Protein AF-A0A1F8H3Z1-F1 (afdb_monomer)

InterPro domains:
  IPR043718 Domain of unknown function DUF5659 [PF18903] (11-84)

Sequence (87 aa):
MFMNQEVLNVNDYFRSSDLCLVTVLSLFFPIESIDKQPSGKAFLLFRKNNEGFEDILKKYWARQLSIEPQQFFSQLKIIKARIYSEE

Foldseek 3Di:
DDPPPPPPPVVQKDKDQPLQVVLQLVLPFPFPDWDQDPVLGIITITGPPPPCSVVSVVCVVVVNDDDDPVSSVVSSVVVVCVSPDDD

Nearest PDB structures (foldseek):
  8bwf-assembly10_J  TM=4.816E-01  e=3.115E+00  Homo sapiens
  3dfe-assembly2_C  TM=4.117E-01  e=2.256E+00  Trichormus variabilis ATCC 29413
  3jb9-assembly1_a  TM=4.659E-01  e=4.301E+00  Schizosaccharomyces pombe 972h-
  1hwu-assembly3_E-2  TM=4.587E-01  e=9.951E+00  Herbaspirillum seropedicae
  1x4d-assembly1_A  TM=4.213E-01  e=9.329E+00  Mus musculus

Structure (mmCIF, N/CA/C/O backbone):
data_AF-A0A1F8H3Z1-F1
#
_entry.id   AF-A0A1F8H3Z1-F1
#
loop_
_atom_site.group_PDB
_atom_site.id
_atom_site.type_symbol
_atom_site.label_atom_id
_atom_site.label_alt_id
_atom_site.label_comp_id
_atom_site.label_asym_id
_atom_site.label_entity_id
_atom_site.label_seq_id
_atom_site.pdbx_PDB_ins_code
_atom_site.Cartn_x
_atom_site.Cartn_y
_atom_site.Cartn_z
_atom_site.occupancy
_atom_site.B_iso_or_equiv
_atom_site.auth_seq_id
_atom_site.auth_comp_id
_atom_site.auth_asym_id
_atom_site.auth_atom_id
_atom_site.pdbx_PDB_model_num
ATOM 1 N N . MET A 1 1 ? 36.600 -6.120 -5.077 1.00 33.56 1 MET A N 1
ATOM 2 C CA . MET A 1 1 ? 35.728 -5.679 -3.971 1.00 33.56 1 MET A CA 1
ATOM 3 C C . MET A 1 1 ? 34.370 -6.307 -4.229 1.00 33.56 1 MET A C 1
ATOM 5 O O . MET A 1 1 ? 33.641 -5.824 -5.080 1.00 33.56 1 MET A O 1
ATOM 9 N N . PHE A 1 2 ? 34.116 -7.481 -3.650 1.00 30.98 2 PHE A N 1
ATOM 10 C CA . PHE A 1 2 ? 32.863 -8.199 -3.871 1.00 30.98 2 PHE A CA 1
ATOM 11 C C . PHE A 1 2 ? 31.774 -7.497 -3.060 1.00 30.98 2 PHE A C 1
ATOM 13 O O . PHE A 1 2 ? 31.864 -7.433 -1.836 1.00 30.98 2 PHE A O 1
ATOM 20 N N . MET A 1 3 ? 30.803 -6.898 -3.752 1.00 35.09 3 MET A N 1
ATOM 21 C CA . MET A 1 3 ? 29.569 -6.415 -3.140 1.00 35.09 3 MET A CA 1
ATOM 22 C C . MET A 1 3 ? 28.883 -7.622 -2.508 1.00 35.09 3 MET A C 1
ATOM 24 O O . MET A 1 3 ? 28.427 -8.521 -3.213 1.00 35.09 3 MET A O 1
ATOM 28 N N . ASN A 1 4 ? 28.859 -7.656 -1.177 1.00 36.84 4 ASN A N 1
ATOM 29 C CA . ASN A 1 4 ? 27.997 -8.554 -0.430 1.00 36.84 4 ASN A CA 1
ATOM 30 C C . ASN A 1 4 ? 26.556 -8.195 -0.804 1.00 36.84 4 ASN A C 1
ATOM 32 O O . ASN A 1 4 ? 26.008 -7.219 -0.300 1.00 36.84 4 ASN A O 1
ATOM 36 N N . GLN A 1 5 ? 25.954 -8.957 -1.718 1.00 45.62 5 GLN A N 1
ATOM 37 C CA . GLN A 1 5 ? 24.505 -9.079 -1.741 1.00 45.62 5 GLN A CA 1
ATOM 38 C C . GLN A 1 5 ? 24.132 -9.687 -0.394 1.00 45.62 5 GLN A C 1
ATOM 40 O O . GLN A 1 5 ? 24.348 -10.878 -0.167 1.00 45.62 5 GLN A O 1
ATOM 45 N N . GLU A 1 6 ? 23.639 -8.857 0.525 1.00 46.06 6 GLU A N 1
ATOM 46 C CA . GLU A 1 6 ? 22.913 -9.358 1.681 1.00 46.06 6 GLU A CA 1
ATOM 47 C C . GLU A 1 6 ? 21.836 -10.290 1.135 1.00 46.06 6 GLU A C 1
ATOM 49 O O . GLU A 1 6 ? 20.956 -9.882 0.373 1.00 46.06 6 GLU A O 1
ATOM 54 N N . VAL A 1 7 ? 21.969 -11.577 1.444 1.00 45.97 7 VAL A N 1
ATOM 55 C CA . VAL A 1 7 ? 20.945 -12.569 1.150 1.00 45.97 7 VAL A CA 1
ATOM 56 C C . VAL A 1 7 ? 19.747 -12.164 1.999 1.00 45.97 7 VAL A C 1
ATOM 58 O O . VAL A 1 7 ? 19.676 -12.495 3.180 1.00 45.97 7 VAL A O 1
ATOM 61 N N . LEU A 1 8 ? 18.851 -11.364 1.418 1.00 49.72 8 LEU A N 1
ATOM 62 C CA . LEU A 1 8 ? 17.613 -10.940 2.055 1.00 49.72 8 LEU A CA 1
ATOM 63 C C . LEU A 1 8 ? 16.860 -12.212 2.442 1.00 49.72 8 LEU A C 1
ATOM 65 O O . LEU A 1 8 ? 16.384 -12.954 1.579 1.00 49.72 8 LEU A O 1
ATOM 69 N N . ASN A 1 9 ? 16.783 -12.497 3.739 1.00 55.62 9 ASN A N 1
ATOM 70 C CA . ASN A 1 9 ? 15.976 -13.600 4.220 1.00 55.62 9 ASN A CA 1
ATOM 71 C C . ASN A 1 9 ? 14.516 -13.254 3.918 1.00 55.62 9 ASN A C 1
ATOM 73 O O . ASN A 1 9 ? 13.947 -12.331 4.496 1.00 55.62 9 ASN A O 1
ATOM 77 N N . VAL A 1 10 ? 13.910 -13.980 2.978 1.00 58.97 10 VAL A N 1
ATOM 78 C CA . VAL A 1 10 ? 12.542 -13.725 2.497 1.00 58.97 10 VAL A CA 1
ATOM 79 C C . VAL A 1 10 ? 11.522 -13.753 3.645 1.00 58.97 10 VAL A C 1
ATOM 81 O O . VAL A 1 10 ? 10.465 -13.131 3.545 1.00 58.97 10 VAL A O 1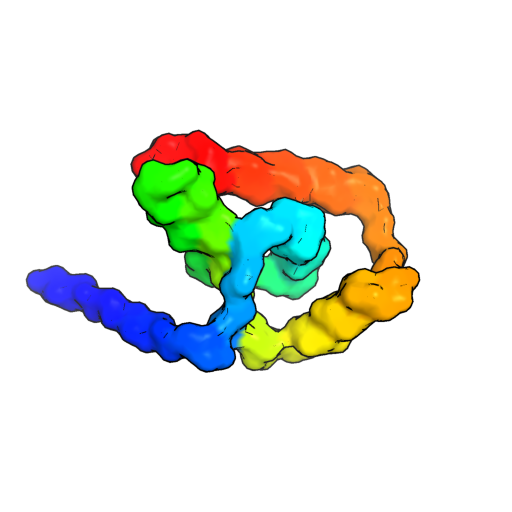
ATOM 84 N N . ASN A 1 11 ? 11.837 -14.410 4.769 1.00 72.69 11 ASN A N 1
ATOM 85 C CA . ASN A 1 11 ? 10.975 -14.388 5.947 1.00 72.69 11 ASN A CA 1
ATOM 86 C C . ASN A 1 11 ? 10.903 -13.015 6.628 1.00 72.69 11 ASN A C 1
ATOM 88 O O . ASN A 1 11 ? 9.824 -12.672 7.113 1.00 72.69 11 ASN A O 1
ATOM 92 N N . ASP A 1 12 ? 11.966 -12.211 6.590 1.00 88.50 12 ASP A N 1
ATOM 93 C CA . ASP A 1 12 ? 12.040 -10.921 7.292 1.00 88.50 12 ASP A CA 1
ATOM 94 C C . ASP A 1 12 ? 11.320 -9.793 6.542 1.00 88.50 12 ASP A C 1
ATOM 96 O O . ASP A 1 12 ? 11.004 -8.746 7.116 1.00 88.50 12 ASP A O 1
ATOM 100 N N . TYR A 1 13 ? 11.013 -10.018 5.263 1.00 91.50 13 TYR A N 1
ATOM 101 C CA . TYR A 1 13 ? 10.400 -9.026 4.393 1.00 91.50 13 TYR A CA 1
ATOM 102 C C . TYR A 1 13 ? 8.988 -9.422 3.979 1.00 91.50 13 TYR A C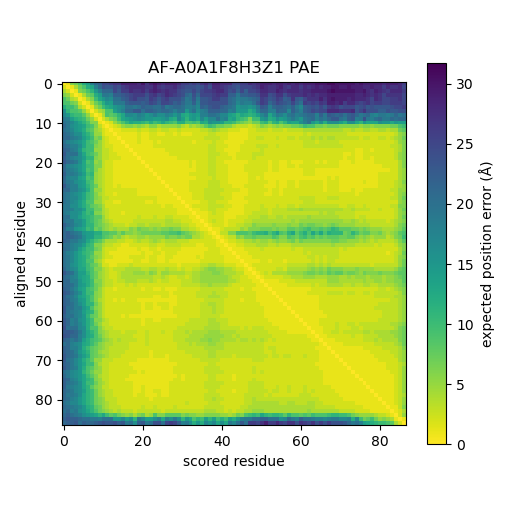 1
ATOM 104 O O . TYR A 1 13 ? 8.680 -10.564 3.632 1.00 91.50 13 TYR A O 1
ATOM 112 N N . PHE A 1 14 ? 8.095 -8.443 4.005 1.00 94.31 14 PHE A N 1
ATOM 113 C CA . PHE A 1 14 ? 6.810 -8.508 3.342 1.00 94.31 14 PHE A CA 1
ATOM 114 C C . PHE A 1 14 ? 6.982 -7.976 1.924 1.00 94.31 14 PHE A C 1
ATOM 116 O O . PHE A 1 14 ? 7.511 -6.884 1.722 1.00 94.31 14 PHE A O 1
ATOM 123 N N . ARG A 1 15 ? 6.527 -8.750 0.942 1.00 94.38 15 ARG A N 1
ATOM 124 C CA . ARG A 1 15 ? 6.637 -8.424 -0.479 1.00 94.38 15 ARG A CA 1
ATOM 125 C C . ARG A 1 15 ? 5.243 -8.354 -1.079 1.00 94.38 15 ARG A C 1
ATOM 127 O O . ARG A 1 15 ? 4.485 -9.315 -0.981 1.00 94.38 15 ARG A O 1
ATOM 134 N N . SER A 1 16 ? 4.916 -7.244 -1.733 1.00 96.00 16 SER A N 1
ATOM 135 C CA . SER A 1 16 ? 3.642 -7.097 -2.441 1.00 96.00 16 SER A CA 1
ATOM 136 C C . SER A 1 16 ? 3.803 -6.327 -3.747 1.00 96.00 16 SER A C 1
ATOM 138 O O . SER A 1 16 ? 4.647 -5.445 -3.872 1.00 96.00 16 SER A O 1
ATOM 140 N N . SER A 1 17 ? 2.977 -6.688 -4.725 1.00 95.12 17 SER A N 1
ATOM 141 C CA . SER A 1 17 ? 2.792 -5.962 -5.986 1.00 95.12 17 SER A CA 1
ATOM 142 C C . SER A 1 17 ? 1.452 -5.224 -6.048 1.00 95.12 17 SER A C 1
ATOM 144 O O . SER A 1 17 ? 1.139 -4.618 -7.069 1.00 95.12 17 SER A O 1
ATOM 146 N N . ASP A 1 18 ? 0.613 -5.337 -5.014 1.00 96.12 18 ASP A N 1
ATOM 147 C CA . ASP A 1 18 ? -0.665 -4.628 -4.962 1.00 96.12 18 ASP A CA 1
ATOM 148 C C . ASP A 1 18 ? -0.406 -3.140 -4.731 1.00 96.12 18 ASP A C 1
ATOM 150 O O . ASP A 1 18 ? 0.058 -2.741 -3.663 1.00 96.12 18 ASP A O 1
ATOM 154 N N . LEU A 1 19 ? -0.696 -2.323 -5.742 1.00 95.50 19 LEU A N 1
ATOM 155 C CA . LEU A 1 19 ? -0.332 -0.912 -5.746 1.00 95.50 19 LEU A CA 1
ATOM 156 C C . LEU A 1 19 ? -1.014 -0.106 -4.626 1.00 95.50 19 LEU A C 1
ATOM 158 O O . LEU A 1 19 ? -0.416 0.826 -4.088 1.00 95.50 19 LEU A O 1
ATOM 162 N N . CYS A 1 20 ? -2.243 -0.455 -4.250 1.00 96.38 20 CYS A N 1
ATOM 163 C CA . CYS A 1 20 ? -2.966 0.241 -3.191 1.00 96.38 20 CYS A CA 1
ATOM 164 C C . CYS A 1 20 ? -2.389 -0.117 -1.820 1.00 96.38 20 CYS A C 1
ATOM 166 O O . CYS A 1 20 ? -2.108 0.779 -1.027 1.00 96.38 20 CYS A O 1
ATOM 168 N N . LEU A 1 21 ? -2.156 -1.404 -1.560 1.00 97.56 21 LEU A N 1
ATOM 169 C CA . LEU A 1 21 ? -1.561 -1.878 -0.316 1.00 97.56 21 LEU A CA 1
ATOM 170 C C . LEU A 1 21 ? -0.147 -1.328 -0.130 1.00 97.56 21 LEU A C 1
ATOM 172 O O . LEU A 1 21 ? 0.159 -0.800 0.934 1.00 97.56 21 LEU A O 1
ATOM 176 N N . VAL A 1 22 ? 0.709 -1.394 -1.154 1.00 97.44 22 VAL A N 1
ATOM 177 C CA . VAL A 1 22 ? 2.072 -0.845 -1.045 1.00 97.44 22 VAL A CA 1
ATOM 178 C C . VAL A 1 22 ? 2.050 0.671 -0.856 1.00 97.44 22 VAL A C 1
ATOM 180 O O . VAL A 1 22 ? 2.882 1.190 -0.118 1.00 97.44 22 VAL A O 1
ATOM 183 N N . THR A 1 23 ? 1.070 1.377 -1.436 1.00 98.12 23 THR A N 1
ATOM 184 C CA . THR A 1 23 ? 0.873 2.810 -1.174 1.00 98.12 23 THR A CA 1
ATOM 185 C C . THR A 1 23 ? 0.555 3.058 0.287 1.00 98.12 23 THR A C 1
ATOM 187 O O . THR A 1 23 ? 1.259 3.841 0.918 1.00 98.12 23 THR A O 1
ATOM 190 N N . VAL A 1 24 ? -0.425 2.346 0.847 1.00 9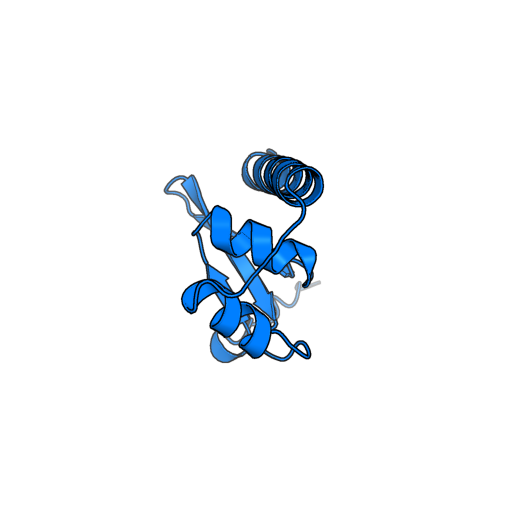8.12 24 VAL A N 1
ATOM 191 C CA . VAL A 1 24 ? -0.765 2.445 2.271 1.00 98.12 24 VAL A CA 1
ATOM 192 C C . VAL A 1 24 ? 0.442 2.135 3.150 1.00 98.12 24 VAL A C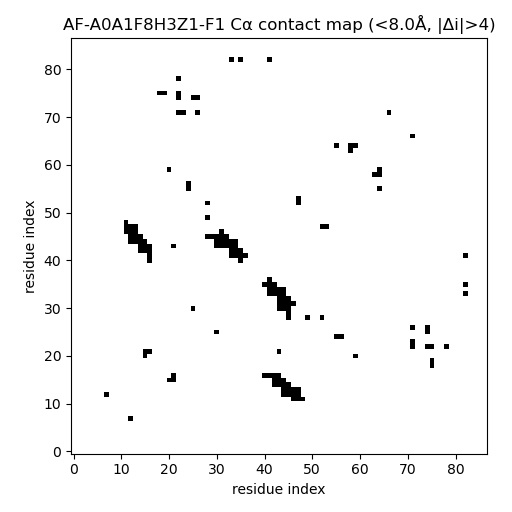 1
ATOM 194 O O . VAL A 1 24 ? 0.789 2.952 3.994 1.00 98.12 24 VAL A O 1
ATOM 197 N N . LEU A 1 25 ? 1.109 0.997 2.943 1.00 97.88 25 LEU A N 1
ATOM 198 C CA . LEU A 1 25 ? 2.255 0.595 3.762 1.00 97.88 25 LEU A CA 1
ATOM 199 C C . LEU A 1 25 ? 3.385 1.625 3.698 1.00 97.88 25 LEU A C 1
ATOM 201 O O . LEU A 1 25 ? 3.973 1.942 4.725 1.00 97.88 25 LEU A O 1
ATOM 205 N N . SER A 1 26 ? 3.632 2.216 2.527 1.00 97.50 26 SER A N 1
ATOM 206 C CA . SER A 1 26 ? 4.680 3.226 2.354 1.00 97.50 26 SER A CA 1
ATOM 207 C C . SER A 1 26 ? 4.414 4.569 3.045 1.00 97.50 26 SER A C 1
ATOM 209 O O . SER A 1 26 ? 5.323 5.390 3.128 1.00 97.50 26 SER A O 1
ATOM 211 N N . LEU A 1 27 ? 3.189 4.808 3.531 1.00 97.50 27 LEU A N 1
ATOM 212 C CA . LEU A 1 27 ? 2.884 5.965 4.381 1.00 97.50 27 LEU A CA 1
ATOM 213 C C . LEU A 1 27 ? 3.402 5.789 5.812 1.00 97.50 27 LEU A C 1
ATOM 215 O O . LEU A 1 27 ? 3.599 6.783 6.504 1.00 97.50 27 LEU A O 1
ATOM 219 N N . PHE A 1 28 ? 3.591 4.544 6.253 1.00 96.69 28 PHE A N 1
ATOM 220 C CA . PHE A 1 28 ? 3.965 4.203 7.629 1.00 96.69 28 PHE A CA 1
ATOM 221 C C . PHE A 1 28 ? 5.362 3.591 7.723 1.00 96.69 28 PHE A C 1
ATOM 223 O O . PHE A 1 28 ? 6.032 3.741 8.740 1.00 96.69 28 PHE A O 1
ATOM 230 N N . PHE A 1 29 ? 5.809 2.911 6.667 1.00 97.00 29 PHE A N 1
ATOM 231 C CA . PHE A 1 29 ? 7.045 2.141 6.657 1.00 97.00 29 PHE A CA 1
ATOM 232 C C . PHE A 1 29 ? 7.878 2.474 5.419 1.00 97.00 29 PHE A C 1
ATOM 234 O O . PHE A 1 29 ? 7.325 2.620 4.325 1.00 97.00 29 PHE A O 1
ATOM 241 N N . PRO A 1 30 ? 9.211 2.560 5.547 1.00 95.00 30 PRO A N 1
ATOM 242 C CA . PRO A 1 30 ? 10.073 2.753 4.393 1.00 95.00 30 PRO A CA 1
ATOM 243 C C . PRO A 1 30 ? 9.989 1.551 3.442 1.00 95.00 30 PRO A C 1
ATOM 245 O O . PRO A 1 30 ? 9.859 0.400 3.861 1.00 95.00 30 PRO A O 1
ATOM 248 N N . ILE A 1 31 ? 10.081 1.838 2.144 1.00 95.00 31 ILE A N 1
ATOM 249 C CA . ILE A 1 31 ? 10.289 0.816 1.115 1.00 95.00 31 ILE A CA 1
ATOM 250 C C . ILE A 1 31 ? 11.776 0.470 1.135 1.00 95.00 31 ILE A C 1
ATOM 252 O O . ILE A 1 31 ? 12.607 1.341 0.886 1.00 95.00 31 ILE A O 1
ATOM 256 N N . GLU A 1 32 ? 12.097 -0.787 1.413 1.00 94.38 32 GLU A N 1
ATOM 257 C CA . GLU A 1 32 ? 13.478 -1.267 1.535 1.00 94.38 32 GLU A CA 1
ATOM 258 C C . GLU A 1 32 ? 14.086 -1.574 0.167 1.00 94.38 32 GLU A C 1
ATOM 260 O O . GLU A 1 32 ? 15.262 -1.329 -0.074 1.00 94.38 32 GLU A O 1
ATOM 265 N N . SER A 1 33 ? 13.279 -2.121 -0.744 1.00 92.00 33 SER A N 1
ATOM 266 C CA . SER A 1 33 ? 13.716 -2.460 -2.095 1.00 92.00 33 SER A CA 1
ATOM 267 C C . SER A 1 33 ? 12.534 -2.544 -3.058 1.00 92.00 33 SER A C 1
ATOM 269 O O . SER A 1 33 ? 11.391 -2.783 -2.650 1.00 92.00 33 SER A O 1
ATOM 271 N N . ILE A 1 34 ? 12.821 -2.352 -4.346 1.00 92.81 34 ILE A N 1
ATOM 272 C CA . ILE A 1 34 ? 11.891 -2.570 -5.452 1.00 92.81 34 ILE A CA 1
ATOM 273 C C . ILE A 1 34 ? 12.486 -3.660 -6.340 1.00 92.81 34 ILE A C 1
ATOM 275 O O . ILE A 1 34 ? 13.471 -3.447 -7.037 1.00 92.81 34 ILE A O 1
ATOM 279 N N . ASP A 1 35 ? 11.859 -4.828 -6.324 1.00 91.69 35 ASP A N 1
ATOM 280 C CA . ASP A 1 35 ? 12.223 -5.970 -7.152 1.00 91.69 35 ASP A CA 1
ATOM 281 C C . ASP A 1 35 ? 11.428 -5.920 -8.465 1.00 91.69 35 ASP A C 1
ATOM 283 O O . ASP A 1 35 ? 10.240 -6.272 -8.512 1.00 91.69 35 ASP A O 1
ATOM 287 N N . LYS A 1 36 ? 12.071 -5.403 -9.521 1.00 90.44 36 LYS A N 1
ATOM 288 C CA . LYS A 1 36 ? 11.515 -5.318 -10.877 1.00 90.44 36 LYS A CA 1
ATOM 289 C C . LYS A 1 36 ? 11.770 -6.630 -11.615 1.00 90.44 36 LYS A C 1
ATOM 291 O O . LYS A 1 36 ? 12.910 -7.008 -11.867 1.00 90.44 36 LYS A O 1
ATOM 296 N N . GLN A 1 37 ? 10.700 -7.308 -12.009 1.00 88.50 37 GLN A N 1
ATOM 297 C CA . GLN A 1 37 ? 10.788 -8.526 -12.803 1.00 88.50 37 GLN A CA 1
ATOM 298 C C . GLN A 1 37 ? 10.844 -8.217 -14.306 1.00 88.50 37 GLN A C 1
ATOM 300 O O . GLN A 1 37 ? 10.228 -7.244 -14.749 1.00 88.50 37 GLN A O 1
ATOM 305 N N . PRO A 1 38 ? 11.462 -9.094 -15.124 1.00 82.69 38 PRO A N 1
ATOM 306 C CA . PRO A 1 38 ? 11.492 -8.948 -16.585 1.00 82.69 38 PRO A CA 1
ATOM 307 C C . PRO A 1 38 ? 10.105 -8.868 -17.240 1.00 82.69 38 PRO A C 1
ATOM 309 O O . PRO A 1 38 ? 9.960 -8.328 -18.329 1.00 82.69 38 PRO A O 1
ATOM 312 N N . SER A 1 39 ? 9.069 -9.380 -16.567 1.00 84.50 39 SER A N 1
ATOM 313 C CA . SER A 1 39 ? 7.666 -9.294 -16.992 1.00 84.50 39 SER A CA 1
ATOM 314 C C . SER A 1 39 ? 7.053 -7.891 -16.857 1.00 84.50 39 SER A C 1
ATOM 316 O O . SER A 1 39 ? 5.874 -7.714 -17.156 1.00 84.50 39 SER A O 1
ATOM 318 N N . GLY A 1 40 ? 7.808 -6.908 -16.355 1.00 81.88 40 GLY A N 1
ATOM 319 C CA . GLY A 1 40 ? 7.327 -5.561 -16.040 1.00 81.88 40 GLY A CA 1
ATOM 320 C C . GLY A 1 40 ? 6.624 -5.457 -14.683 1.00 81.88 40 GLY A C 1
ATOM 321 O O . GLY A 1 40 ? 6.219 -4.370 -14.273 1.00 81.88 40 GLY A O 1
ATOM 322 N N . LYS A 1 41 ? 6.481 -6.568 -13.949 1.00 88.00 41 LYS A N 1
ATOM 323 C CA . LYS A 1 41 ? 5.902 -6.564 -12.604 1.00 88.00 41 LYS A CA 1
ATOM 324 C C . LYS A 1 41 ? 6.938 -6.093 -11.585 1.00 88.00 41 LYS A C 1
ATOM 326 O O . LYS A 1 41 ? 8.016 -6.669 -11.499 1.00 88.00 41 LYS A O 1
ATOM 331 N N . ALA A 1 42 ? 6.586 -5.106 -10.769 1.00 92.88 42 ALA A N 1
ATOM 332 C CA . ALA A 1 42 ? 7.409 -4.661 -9.650 1.00 92.88 42 ALA A CA 1
ATOM 333 C C . ALA A 1 42 ? 6.816 -5.129 -8.318 1.00 92.88 42 ALA A C 1
ATOM 335 O O . ALA A 1 42 ? 5.602 -5.073 -8.104 1.00 92.88 42 ALA A O 1
ATOM 336 N N . PHE A 1 43 ? 7.683 -5.575 -7.418 1.00 94.69 43 PHE A N 1
ATOM 337 C CA . PHE A 1 43 ? 7.330 -5.916 -6.051 1.00 94.69 43 PHE A CA 1
ATOM 338 C C . PHE A 1 43 ? 8.071 -5.003 -5.087 1.00 94.69 43 PHE A C 1
ATOM 340 O O . PHE A 1 43 ? 9.281 -4.832 -5.193 1.00 94.69 43 PHE A O 1
ATOM 347 N N . LEU A 1 44 ? 7.344 -4.432 -4.134 1.00 95.06 44 LEU A N 1
ATOM 348 C CA . LEU A 1 44 ? 7.915 -3.579 -3.103 1.00 95.06 44 LEU A CA 1
ATOM 349 C C . LEU A 1 44 ? 8.111 -4.402 -1.835 1.00 95.06 44 LEU A C 1
ATOM 351 O O . LEU A 1 44 ? 7.220 -5.163 -1.439 1.00 95.06 44 LEU A O 1
ATOM 355 N N . LEU A 1 45 ? 9.292 -4.260 -1.239 1.00 95.31 45 LEU A N 1
ATOM 356 C CA . LEU A 1 45 ? 9.701 -4.973 -0.039 1.00 95.31 45 LEU A CA 1
ATOM 357 C C . LEU A 1 45 ? 9.659 -4.033 1.169 1.00 95.31 45 LEU A C 1
ATOM 359 O O . LEU A 1 45 ? 10.167 -2.913 1.116 1.00 95.31 45 LEU A O 1
ATOM 363 N N . PHE A 1 46 ? 9.082 -4.524 2.262 1.00 95.94 46 PHE A N 1
ATOM 364 C CA . PHE A 1 46 ? 8.978 -3.845 3.553 1.00 95.94 46 PHE A CA 1
ATOM 365 C C . PHE A 1 46 ? 9.493 -4.776 4.652 1.00 95.94 46 PHE A C 1
ATOM 367 O O . PHE A 1 46 ? 9.239 -5.978 4.597 1.00 95.94 46 PHE A O 1
ATOM 374 N N . ARG A 1 47 ? 10.181 -4.249 5.666 1.00 93.88 47 ARG A N 1
ATOM 375 C CA . ARG A 1 47 ? 10.588 -5.033 6.844 1.00 93.88 47 ARG A CA 1
ATOM 376 C C . ARG A 1 47 ? 9.375 -5.400 7.704 1.00 93.88 47 ARG A C 1
ATOM 378 O O . ARG A 1 47 ? 8.669 -4.508 8.170 1.00 93.88 47 ARG A O 1
ATOM 385 N N . LYS A 1 48 ? 9.152 -6.698 7.952 1.00 89.75 48 LYS A N 1
ATOM 386 C CA . LYS A 1 48 ? 8.049 -7.185 8.810 1.00 89.75 48 LYS A CA 1
ATOM 387 C C . LYS A 1 48 ? 8.253 -6.868 10.285 1.00 89.75 48 LYS A C 1
ATOM 389 O O . LYS A 1 48 ? 7.283 -6.739 11.019 1.00 89.75 48 LYS A O 1
ATOM 394 N N . ASN A 1 49 ? 9.508 -6.774 10.720 1.00 90.75 49 ASN A N 1
ATOM 395 C CA . ASN A 1 49 ? 9.862 -6.513 12.113 1.00 90.75 49 ASN A CA 1
ATOM 396 C C . ASN A 1 49 ? 9.729 -5.034 12.515 1.00 90.75 49 ASN A C 1
ATOM 398 O O . ASN A 1 49 ? 9.994 -4.708 13.670 1.00 90.75 49 ASN A O 1
ATOM 402 N N . ASN A 1 50 ? 9.312 -4.150 11.600 1.00 91.88 50 ASN A N 1
ATOM 403 C CA . ASN A 1 50 ? 8.971 -2.777 11.951 1.00 91.88 50 ASN A CA 1
ATOM 404 C C . ASN A 1 50 ? 7.776 -2.761 12.913 1.00 91.88 50 ASN A C 1
ATOM 406 O O . ASN A 1 50 ? 6.755 -3.413 12.680 1.00 91.88 50 ASN A O 1
ATOM 410 N N . GLU A 1 51 ? 7.901 -1.989 13.991 1.00 93.88 51 GLU A N 1
ATOM 411 C CA . GLU A 1 51 ? 6.845 -1.840 14.988 1.00 93.88 51 GLU A CA 1
ATOM 412 C C . GLU A 1 51 ? 5.541 -1.357 14.329 1.00 93.88 51 GLU A C 1
ATOM 414 O O . GLU A 1 51 ? 5.534 -0.423 13.529 1.00 93.88 51 GLU A O 1
ATOM 419 N N . GLY A 1 52 ? 4.428 -2.030 14.630 1.00 94.38 52 GLY A N 1
ATOM 420 C CA . GLY A 1 52 ? 3.112 -1.704 14.075 1.00 94.38 52 GLY A CA 1
ATOM 421 C C . GLY A 1 52 ? 2.848 -2.195 12.644 1.00 94.38 52 GLY A C 1
ATOM 422 O O . GLY A 1 52 ? 1.735 -2.001 12.153 1.00 94.38 52 GLY A O 1
ATOM 423 N N . PHE A 1 53 ? 3.800 -2.864 11.975 1.00 95.50 53 PHE A N 1
ATOM 424 C CA . PHE A 1 53 ? 3.614 -3.378 10.608 1.00 95.50 53 PHE A CA 1
ATOM 425 C C . PHE A 1 53 ? 2.399 -4.307 10.483 1.00 95.50 53 PHE A C 1
ATOM 427 O O . PHE A 1 53 ? 1.489 -4.064 9.685 1.00 95.50 53 PHE A O 1
ATOM 434 N N . GLU A 1 54 ? 2.356 -5.343 11.321 1.00 94.81 54 GLU A N 1
ATOM 435 C CA . GLU A 1 54 ? 1.269 -6.326 11.344 1.00 94.81 54 GLU A CA 1
ATOM 436 C C . GLU A 1 54 ? -0.088 -5.687 11.671 1.00 94.81 54 GLU A C 1
ATOM 438 O O . GLU A 1 54 ? -1.116 -6.085 11.123 1.00 94.81 54 GLU A O 1
ATOM 443 N N . ASP A 1 55 ? -0.111 -4.659 12.517 1.00 96.75 55 ASP A N 1
ATOM 444 C CA . ASP A 1 55 ? -1.349 -3.982 12.900 1.00 96.75 55 ASP A CA 1
ATOM 445 C C . ASP A 1 55 ? -1.921 -3.144 11.756 1.00 96.75 55 ASP A C 1
ATOM 447 O O . ASP A 1 55 ? -3.131 -3.171 11.516 1.00 96.75 55 ASP A O 1
ATOM 451 N N . ILE A 1 56 ? -1.069 -2.433 11.010 1.00 97.56 56 ILE A N 1
ATOM 452 C CA . ILE A 1 56 ? -1.494 -1.711 9.804 1.00 97.56 56 ILE A CA 1
ATOM 453 C C . ILE A 1 56 ? -1.999 -2.694 8.748 1.00 97.56 56 ILE A C 1
ATOM 455 O O . ILE A 1 56 ? -3.066 -2.469 8.169 1.00 97.56 56 ILE A O 1
ATOM 459 N N . LEU A 1 57 ? -1.286 -3.803 8.534 1.00 96.00 57 LEU A N 1
ATOM 460 C CA . LEU A 1 57 ? -1.688 -4.828 7.573 1.00 96.00 57 LEU A CA 1
ATOM 461 C C . LEU A 1 57 ? -3.055 -5.429 7.939 1.00 96.00 57 LEU A C 1
ATOM 463 O O . LEU A 1 57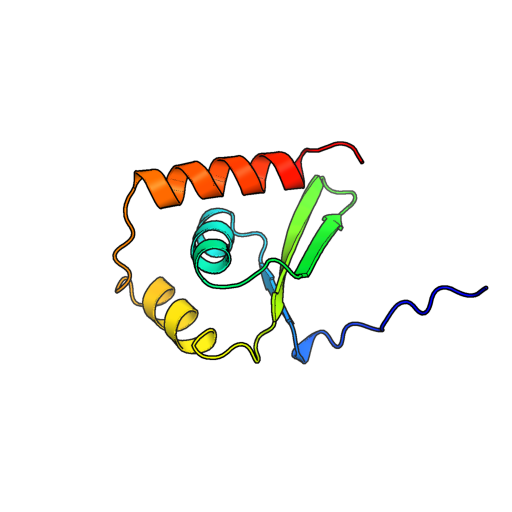 ? -3.945 -5.504 7.090 1.00 96.00 57 LEU A O 1
ATOM 467 N N . LYS A 1 58 ? -3.269 -5.784 9.211 1.00 97.06 58 LYS A N 1
ATOM 468 C CA . LYS A 1 58 ? -4.564 -6.275 9.710 1.00 97.06 58 LYS A CA 1
ATOM 469 C C . LYS A 1 58 ? -5.677 -5.247 9.523 1.00 97.06 58 LYS A C 1
ATOM 471 O O . LYS A 1 58 ? -6.733 -5.594 8.997 1.00 97.06 58 LYS A O 1
ATOM 476 N N . LYS A 1 59 ? -5.454 -3.983 9.902 1.00 98.00 59 LYS A N 1
ATOM 477 C CA . LYS A 1 59 ? -6.450 -2.908 9.744 1.00 98.00 59 LYS A CA 1
ATOM 478 C C . LYS A 1 59 ? -6.807 -2.660 8.280 1.00 98.00 59 LYS A C 1
ATOM 480 O O . LYS A 1 59 ? -7.974 -2.395 7.992 1.00 98.00 59 LYS A O 1
ATOM 485 N N . TYR A 1 60 ? -5.843 -2.768 7.361 1.00 97.12 60 TYR A N 1
ATOM 486 C CA . TYR A 1 60 ? -6.091 -2.657 5.922 1.00 97.12 60 TYR A CA 1
ATOM 487 C C . TYR A 1 60 ? -7.101 -3.712 5.460 1.00 97.12 60 TYR A C 1
ATOM 489 O O . TYR A 1 60 ? -8.150 -3.370 4.912 1.00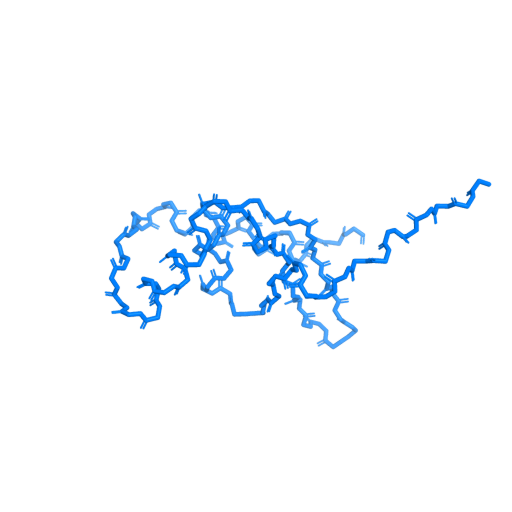 97.12 60 TYR A O 1
ATOM 497 N N . TRP A 1 61 ? -6.838 -4.987 5.759 1.00 96.25 61 TRP A N 1
ATOM 498 C CA . TRP A 1 61 ? -7.717 -6.091 5.362 1.00 96.25 61 TRP A CA 1
ATOM 499 C C . TRP A 1 61 ? -9.064 -6.081 6.090 1.00 96.25 61 TRP A C 1
ATOM 501 O O . TRP A 1 61 ? -10.086 -6.429 5.501 1.00 96.25 61 TRP A O 1
ATOM 511 N N . ALA A 1 62 ? -9.089 -5.611 7.337 1.00 97.94 62 ALA A N 1
ATOM 512 C CA . ALA A 1 62 ? -10.310 -5.435 8.117 1.00 97.94 62 ALA A CA 1
ATOM 513 C C . ALA A 1 62 ? -11.140 -4.202 7.708 1.00 97.94 62 ALA A C 1
ATOM 515 O O . ALA A 1 62 ? -12.214 -3.994 8.269 1.00 97.94 62 ALA A O 1
ATOM 516 N N . ARG A 1 63 ? -10.677 -3.387 6.744 1.00 97.06 63 ARG A N 1
ATOM 517 C CA . ARG A 1 63 ? -11.319 -2.126 6.312 1.00 97.06 63 ARG A CA 1
ATOM 518 C C . ARG A 1 63 ? -11.463 -1.095 7.441 1.00 97.06 63 ARG A C 1
ATOM 520 O O . ARG A 1 63 ? -12.450 -0.372 7.512 1.00 97.06 63 ARG A O 1
ATOM 527 N N . GLN A 1 64 ? -10.471 -1.032 8.325 1.00 98.06 64 GLN A N 1
ATOM 528 C CA . GLN A 1 64 ? -10.452 -0.165 9.512 1.00 98.06 64 GLN A CA 1
ATOM 529 C C . GLN A 1 64 ? -9.467 1.008 9.398 1.00 98.06 64 GLN A C 1
ATOM 531 O O . GLN A 1 64 ? -9.259 1.738 10.365 1.00 98.06 64 GLN A O 1
ATOM 536 N N . LEU A 1 65 ? -8.831 1.193 8.239 1.00 96.50 65 LEU A N 1
ATOM 537 C CA . LEU A 1 65 ? -7.947 2.331 8.000 1.00 96.50 65 LEU A CA 1
ATOM 538 C C . LEU A 1 65 ? -8.735 3.544 7.503 1.00 96.50 65 LEU A C 1
ATOM 540 O O . LEU A 1 65 ? -9.536 3.437 6.578 1.00 96.50 65 LEU A O 1
ATOM 544 N N . SER A 1 66 ? -8.433 4.702 8.085 1.00 96.75 66 SER A N 1
ATOM 545 C CA . SER A 1 66 ? -8.813 6.014 7.567 1.00 96.75 66 SER A CA 1
ATOM 546 C C . SER A 1 66 ? -7.534 6.754 7.197 1.00 96.75 66 SER A C 1
ATOM 548 O O . SER A 1 66 ? -6.637 6.889 8.029 1.00 96.75 66 SER A O 1
ATOM 550 N N . ILE A 1 67 ? -7.418 7.159 5.935 1.00 96.75 67 ILE A N 1
ATOM 551 C CA . ILE A 1 67 ? -6.230 7.811 5.378 1.00 96.75 67 ILE A CA 1
ATOM 552 C C . ILE A 1 67 ? -6.697 9.064 4.653 1.00 96.75 67 ILE A C 1
ATOM 554 O O . ILE A 1 67 ? -7.691 9.032 3.927 1.00 96.75 67 ILE A O 1
ATOM 558 N N . GLU A 1 68 ? -5.975 10.163 4.850 1.00 98.12 68 GLU A N 1
ATOM 559 C CA . GLU A 1 68 ? -6.262 11.410 4.157 1.00 98.12 68 GLU A CA 1
ATOM 560 C C . GLU A 1 68 ? -6.031 11.230 2.635 1.00 98.12 68 GLU A C 1
ATOM 562 O O . GLU A 1 68 ? -4.973 10.735 2.221 1.00 98.12 68 GLU A O 1
ATOM 567 N N . PRO A 1 69 ? -7.017 11.569 1.780 1.00 98.06 69 PRO A N 1
ATOM 568 C CA . PRO A 1 69 ? -6.929 11.305 0.347 1.00 98.06 69 PRO A CA 1
ATOM 569 C C . PRO A 1 69 ? -5.716 11.933 -0.349 1.00 98.06 69 PRO A C 1
ATOM 571 O O . PRO A 1 69 ? -5.081 11.269 -1.173 1.00 98.06 69 PRO A O 1
ATOM 574 N N . GLN A 1 70 ? -5.372 13.189 -0.056 1.00 98.44 70 GLN A N 1
ATOM 575 C CA . GLN A 1 70 ? -4.247 13.866 -0.704 1.00 98.44 70 GLN A CA 1
ATOM 576 C C . GLN A 1 70 ? -2.918 13.183 -0.372 1.00 98.44 70 GLN A C 1
ATOM 578 O O . GLN A 1 70 ? -2.096 12.995 -1.272 1.00 98.44 70 GLN A O 1
ATOM 583 N N . GLN A 1 71 ? -2.722 12.744 0.869 1.00 98.19 71 GLN A N 1
ATOM 584 C CA . GLN A 1 71 ? -1.564 11.986 1.320 1.00 98.19 71 GLN A CA 1
ATOM 585 C C . GLN A 1 71 ? -1.469 10.652 0.573 1.00 98.19 71 GLN A C 1
ATOM 587 O O . GLN A 1 71 ? -0.414 10.333 0.019 1.00 98.19 71 GLN A O 1
ATOM 592 N N . PHE A 1 72 ? -2.577 9.909 0.472 1.00 98.50 72 PHE A N 1
ATOM 593 C CA . PHE A 1 72 ? -2.615 8.656 -0.284 1.00 98.50 72 PHE A CA 1
ATOM 594 C C . PHE A 1 72 ? -2.233 8.867 -1.757 1.00 98.50 72 PHE A C 1
ATOM 596 O O . PHE A 1 72 ? -1.339 8.197 -2.277 1.00 98.50 72 PHE A O 1
ATOM 603 N N . PHE A 1 73 ? -2.872 9.820 -2.441 1.00 98.44 73 PHE A N 1
ATOM 604 C CA . PHE A 1 73 ? -2.623 10.050 -3.865 1.00 98.44 73 PHE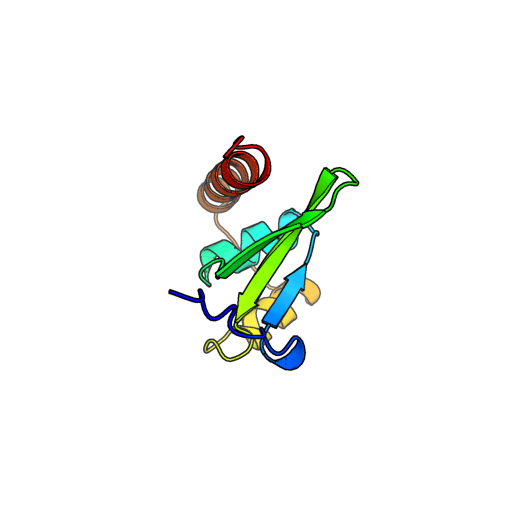 A CA 1
ATOM 605 C C . PHE A 1 73 ? -1.247 10.660 -4.147 1.00 98.44 73 PHE A C 1
ATOM 607 O O . PHE A 1 73 ? -0.663 10.379 -5.196 1.00 98.44 73 PHE A O 1
ATOM 614 N N . SER A 1 74 ? -0.706 11.464 -3.232 1.00 98.44 74 SER A N 1
ATOM 615 C CA . SER A 1 74 ? 0.660 11.987 -3.342 1.00 98.44 74 SER A CA 1
ATOM 616 C C . SER A 1 74 ? 1.676 10.854 -3.243 1.00 98.44 74 SER A C 1
ATOM 618 O O . SER A 1 74 ? 2.545 10.728 -4.107 1.00 98.44 74 SER A O 1
ATOM 620 N N . GLN A 1 75 ? 1.505 9.958 -2.271 1.00 98.06 75 GLN A N 1
ATOM 621 C CA . GLN A 1 75 ? 2.375 8.800 -2.110 1.00 98.06 75 GLN A CA 1
ATOM 622 C C . GLN A 1 75 ? 2.274 7.821 -3.286 1.00 98.06 75 GLN A C 1
ATOM 624 O O . GLN A 1 75 ? 3.289 7.323 -3.774 1.00 98.06 75 GLN A O 1
ATOM 629 N N . LEU A 1 76 ? 1.066 7.607 -3.812 1.00 98.06 76 LEU A N 1
ATOM 630 C CA . LEU A 1 76 ? 0.843 6.779 -4.997 1.00 98.06 76 LEU A CA 1
ATOM 631 C C . LEU A 1 76 ? 1.641 7.286 -6.208 1.00 98.06 76 LEU A C 1
ATOM 633 O O . LEU A 1 76 ? 2.221 6.488 -6.947 1.00 98.06 76 LEU A O 1
ATOM 637 N N . LYS A 1 77 ? 1.682 8.609 -6.424 1.00 97.56 77 LYS A N 1
ATOM 638 C CA . LYS A 1 77 ? 2.473 9.222 -7.504 1.00 97.56 77 LYS A CA 1
ATOM 639 C C . LYS A 1 77 ? 3.967 8.966 -7.312 1.00 97.56 77 LYS A C 1
ATOM 641 O O . LYS A 1 77 ? 4.633 8.590 -8.273 1.00 97.56 77 LYS A O 1
ATOM 646 N N . ILE A 1 78 ? 4.466 9.108 -6.083 1.00 96.31 78 ILE A N 1
ATOM 647 C CA . ILE A 1 78 ? 5.872 8.849 -5.742 1.00 96.31 78 ILE A CA 1
ATOM 648 C C . ILE A 1 78 ? 6.233 7.384 -6.011 1.00 96.31 78 ILE A C 1
ATOM 650 O O . ILE A 1 78 ? 7.241 7.114 -6.662 1.00 96.31 78 ILE A O 1
ATOM 654 N N . ILE A 1 79 ? 5.402 6.430 -5.577 1.00 95.44 79 ILE A N 1
ATOM 655 C CA . ILE A 1 79 ? 5.649 5.001 -5.823 1.00 95.44 79 ILE A CA 1
ATOM 656 C C . ILE A 1 79 ? 5.665 4.691 -7.314 1.00 95.44 79 ILE A C 1
ATOM 658 O O . ILE A 1 79 ? 6.580 4.018 -7.784 1.00 95.44 79 ILE A O 1
ATOM 662 N N . LYS A 1 80 ? 4.685 5.193 -8.073 1.00 94.25 80 LYS A N 1
ATOM 663 C CA . LYS A 1 80 ? 4.660 4.998 -9.527 1.00 94.25 80 LYS A CA 1
ATOM 664 C C . LYS A 1 80 ? 5.927 5.550 -1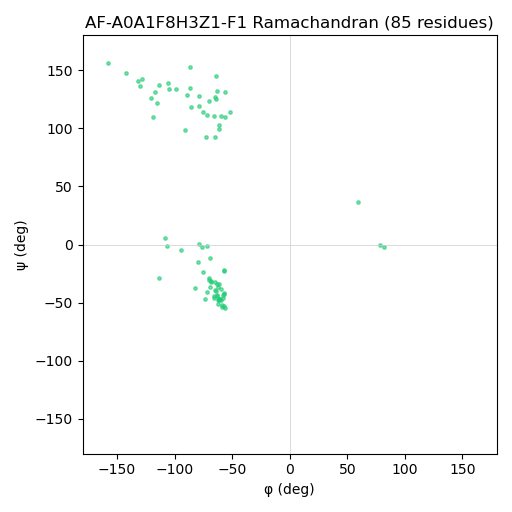0.174 1.00 94.25 80 LYS A C 1
ATOM 666 O O . LYS A 1 80 ? 6.538 4.842 -10.965 1.00 94.25 80 LYS A O 1
ATOM 671 N N . ALA A 1 81 ? 6.350 6.758 -9.803 1.00 94.31 81 ALA A N 1
ATOM 672 C CA . ALA A 1 81 ? 7.582 7.344 -10.320 1.00 94.31 81 ALA A CA 1
ATOM 673 C C . ALA A 1 81 ? 8.802 6.448 -10.047 1.00 94.31 81 ALA A C 1
ATOM 675 O O . ALA A 1 81 ? 9.590 6.237 -10.955 1.00 94.31 81 ALA A O 1
ATOM 676 N N . ARG A 1 82 ? 8.919 5.843 -8.856 1.00 91.88 82 ARG A N 1
ATOM 677 C CA . ARG A 1 82 ? 10.017 4.910 -8.531 1.00 91.88 82 ARG A CA 1
ATOM 678 C C . ARG A 1 82 ? 9.947 3.579 -9.290 1.00 91.88 82 ARG A C 1
ATOM 680 O O . ARG A 1 82 ? 10.974 3.017 -9.653 1.00 91.88 82 ARG A O 1
ATOM 687 N N . ILE A 1 83 ? 8.746 3.047 -9.524 1.00 91.62 83 ILE A N 1
ATOM 688 C CA . ILE A 1 83 ? 8.570 1.803 -10.292 1.00 91.62 83 ILE A CA 1
ATOM 689 C C . ILE A 1 83 ? 8.988 2.014 -11.751 1.00 91.62 83 ILE A C 1
ATOM 691 O O . ILE A 1 83 ? 9.689 1.174 -12.315 1.00 91.62 83 ILE A O 1
ATOM 695 N N . TYR A 1 84 ? 8.567 3.131 -12.345 1.00 88.56 84 TYR A N 1
ATOM 696 C CA . TYR A 1 84 ? 8.774 3.420 -13.763 1.00 88.56 84 TYR A CA 1
ATOM 697 C C . TYR A 1 84 ? 10.016 4.259 -14.058 1.00 88.56 84 TYR A C 1
ATOM 699 O O . TYR A 1 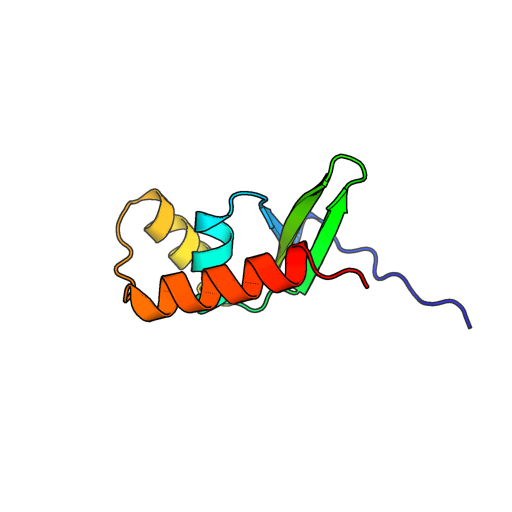84 ? 10.308 4.458 -15.231 1.00 88.56 84 TYR A O 1
ATOM 707 N N . SER A 1 85 ? 10.749 4.749 -13.050 1.00 85.81 85 SER A N 1
ATOM 708 C CA . SER A 1 85 ? 12.017 5.417 -13.328 1.00 85.81 85 SER A CA 1
ATOM 709 C C . SER A 1 85 ? 12.977 4.405 -13.938 1.00 85.81 85 SER A C 1
ATOM 711 O O . SER A 1 85 ? 13.208 3.322 -13.387 1.00 85.81 85 SER A O 1
ATOM 713 N N . GLU A 1 86 ? 13.485 4.766 -15.105 1.00 61.31 86 GLU A N 1
ATOM 714 C CA . GLU A 1 86 ? 14.627 4.136 -15.743 1.00 61.31 86 GLU A CA 1
ATOM 715 C C . GLU A 1 86 ? 15.858 4.569 -14.934 1.00 61.31 86 GLU A C 1
ATOM 717 O O . GLU A 1 86 ? 16.367 5.672 -15.113 1.00 61.31 86 GLU A O 1
ATOM 722 N N . GLU A 1 87 ? 16.248 3.761 -13.948 1.00 52.88 87 GLU A N 1
ATOM 723 C CA . GLU A 1 87 ? 17.665 3.676 -13.572 1.00 52.88 87 GLU A CA 1
ATOM 724 C C . GLU A 1 87 ? 18.318 2.614 -14.455 1.00 52.88 87 GLU A C 1
ATOM 726 O O . GLU A 1 87 ? 17.686 1.540 -14.622 1.00 52.88 87 GLU A O 1
#

Solvent-accessible surface area (backbone atoms only — not comparable to full-atom values): 5425 Å² total; per-residue (Å²): 133,82,79,77,75,75,79,74,58,69,86,54,40,45,74,45,63,52,67,67,59,52,34,58,48,54,76,80,39,72,75,76,45,74,53,72,41,97,87,73,51,54,30,44,28,30,62,53,82,44,88,62,42,65,58,53,54,49,30,54,78,68,70,67,68,86,75,62,65,68,61,51,56,52,46,42,52,54,51,50,49,62,72,69,51,86,123

Organism: NCBI:txid1802707

Mean predicted aligned error: 6.27 Å

Secondary structure (DSSP, 8-state):
---------TTTEEEE--HHHHHHHHTTS---EEEE-TTS-EEEEEETTSTTHHHHHHHHHTT-----HHHHHHHHHHHHHHHH---

Radius of gyration: 14.02 Å; Cα contacts (8 Å, |Δi|>4): 77; chains: 1; bounding box: 47×28×32 Å

pLDDT: mean 87.68, std 17.55, range [30.98, 98.5]